Protein AF-A0A939FHC4-F1 (afdb_monomer)

Mean predicted aligned error: 3.58 Å

pLDDT: mean 92.99, std 4.32, range [67.19, 97.5]

Structure (mmCIF, N/CA/C/O backbone):
data_AF-A0A939FHC4-F1
#
_entry.id   AF-A0A939FHC4-F1
#
loop_
_atom_site.group_PDB
_atom_site.id
_atom_site.type_symbol
_atom_site.label_atom_id
_atom_site.label_alt_id
_atom_site.label_comp_id
_atom_site.label_asym_id
_atom_site.label_entity_id
_atom_site.label_seq_id
_atom_site.pdbx_PDB_ins_code
_atom_site.Cartn_x
_atom_site.Cartn_y
_atom_site.Cartn_z
_atom_site.occupancy
_atom_site.B_iso_or_equiv
_atom_site.auth_seq_id
_atom_site.auth_comp_id
_atom_site.auth_asym_id
_atom_site.auth_atom_id
_atom_site.pdbx_PDB_model_num
ATOM 1 N N . MET A 1 1 ? -11.035 0.985 20.821 1.00 67.19 1 MET A N 1
ATOM 2 C CA . MET A 1 1 ? -11.966 0.280 19.917 1.00 67.19 1 MET A CA 1
ATOM 3 C C . MET A 1 1 ? -12.121 1.150 18.682 1.00 67.19 1 MET A C 1
ATOM 5 O O . MET A 1 1 ? -12.559 2.282 18.836 1.00 67.19 1 MET A O 1
ATOM 9 N N . ILE A 1 2 ? -11.652 0.701 17.514 1.00 77.56 2 ILE A N 1
ATOM 10 C CA . ILE A 1 2 ? -11.908 1.420 16.254 1.00 77.56 2 ILE A CA 1
ATOM 11 C C . ILE A 1 2 ? -13.380 1.191 15.907 1.00 77.56 2 ILE A C 1
ATOM 13 O O . ILE A 1 2 ? -13.861 0.067 16.025 1.00 77.56 2 ILE A O 1
ATOM 17 N N . THR A 1 3 ? -14.104 2.253 15.565 1.00 92.12 3 THR A N 1
ATOM 18 C CA . THR A 1 3 ? -15.504 2.154 15.137 1.00 92.12 3 THR A CA 1
ATOM 19 C C . THR A 1 3 ? -15.571 1.750 13.667 1.00 92.12 3 THR A C 1
ATOM 21 O O . THR A 1 3 ? -14.666 2.071 12.897 1.00 92.12 3 THR A O 1
ATOM 24 N N . GLU A 1 4 ? -16.652 1.090 13.255 1.00 89.62 4 GLU A N 1
ATOM 25 C CA . GLU A 1 4 ? -16.874 0.725 11.845 1.00 89.62 4 GLU A CA 1
ATOM 26 C C . GLU A 1 4 ? -16.800 1.963 10.936 1.00 89.62 4 GLU A C 1
ATOM 28 O O . GLU A 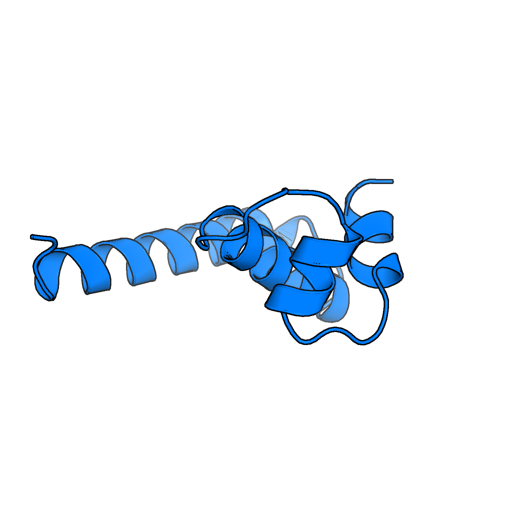1 4 ? -16.079 1.970 9.943 1.00 89.62 4 GLU A O 1
ATOM 33 N N . GLN A 1 5 ? -17.399 3.075 11.373 1.00 90.31 5 GLN A N 1
ATOM 34 C CA . GLN A 1 5 ? -17.343 4.360 10.673 1.00 90.31 5 GLN A CA 1
ATOM 35 C C . GLN A 1 5 ? -15.913 4.895 10.477 1.00 90.31 5 GLN A C 1
ATOM 37 O O . GLN A 1 5 ? -15.592 5.481 9.438 1.00 90.31 5 GLN A O 1
ATOM 42 N N . ALA A 1 6 ? -15.048 4.736 11.485 1.00 90.88 6 ALA A N 1
ATOM 43 C CA . ALA A 1 6 ? -13.654 5.150 11.386 1.00 90.88 6 ALA A CA 1
ATOM 44 C C . ALA A 1 6 ? -12.883 4.250 10.411 1.00 90.88 6 ALA A C 1
ATOM 46 O O . ALA A 1 6 ? -12.090 4.764 9.626 1.00 90.88 6 ALA A O 1
ATOM 47 N N . ALA A 1 7 ? -13.145 2.939 10.418 1.00 90.06 7 ALA A N 1
ATOM 48 C CA . ALA A 1 7 ? -12.533 1.999 9.483 1.00 90.06 7 ALA A CA 1
ATOM 49 C C . ALA A 1 7 ? -12.938 2.288 8.027 1.00 90.06 7 ALA A C 1
ATOM 51 O O . ALA A 1 7 ? -12.072 2.362 7.160 1.00 90.06 7 ALA A O 1
ATOM 52 N N . GLU A 1 8 ? -14.222 2.545 7.764 1.00 93.69 8 GLU A N 1
ATOM 53 C CA . GLU A 1 8 ? -14.706 2.928 6.429 1.00 93.69 8 GLU A CA 1
ATOM 54 C C . GLU A 1 8 ? -14.096 4.239 5.928 1.00 93.69 8 GLU A C 1
ATOM 56 O O . GLU A 1 8 ? -13.806 4.395 4.743 1.00 93.69 8 GLU A O 1
ATOM 61 N N . THR A 1 9 ? -13.926 5.210 6.826 1.00 95.31 9 THR A N 1
ATOM 62 C CA . THR A 1 9 ? -13.321 6.499 6.470 1.00 95.31 9 THR A CA 1
ATOM 63 C C . THR A 1 9 ? -11.859 6.308 6.090 1.00 95.31 9 THR A C 1
ATOM 65 O O . THR A 1 9 ? -11.439 6.790 5.043 1.00 95.31 9 THR A O 1
ATOM 68 N N . TRP A 1 10 ? -11.125 5.510 6.868 1.00 94.06 10 TRP A N 1
ATOM 69 C CA . TRP A 1 10 ? -9.752 5.129 6.549 1.00 94.06 10 TRP A CA 1
ATOM 70 C C . TRP A 1 10 ? -9.619 4.406 5.209 1.00 94.06 10 TRP A C 1
ATOM 72 O O . TRP A 1 10 ? -8.693 4.707 4.458 1.00 94.06 10 TRP A O 1
ATOM 82 N N . ASP A 1 11 ? -10.522 3.478 4.890 1.00 93.19 11 ASP A N 1
ATOM 83 C CA . ASP A 1 11 ? -10.470 2.745 3.621 1.00 93.19 11 ASP A CA 1
ATOM 84 C C . ASP A 1 11 ? -10.694 3.684 2.422 1.00 93.19 11 ASP A C 1
ATOM 86 O O . ASP A 1 11 ? -9.933 3.657 1.453 1.00 93.19 11 ASP A O 1
ATOM 90 N N . ARG A 1 12 ? -11.656 4.615 2.532 1.00 96.31 12 ARG A N 1
ATOM 91 C CA . ARG A 1 12 ? -11.882 5.659 1.516 1.00 96.31 12 ARG A CA 1
ATOM 92 C C . ARG A 1 12 ? -10.679 6.582 1.344 1.00 96.31 12 ARG A C 1
ATOM 94 O O . ARG A 1 12 ? -10.295 6.873 0.210 1.00 96.31 12 ARG A O 1
ATOM 101 N N . ASP A 1 13 ? -10.087 7.040 2.442 1.00 96.31 13 ASP A N 1
ATOM 102 C CA . ASP A 1 13 ? -8.923 7.930 2.403 1.00 96.31 13 ASP A CA 1
ATOM 103 C C . ASP A 1 13 ? -7.713 7.227 1.775 1.00 96.31 13 ASP A C 1
ATOM 105 O O . ASP A 1 13 ? -6.970 7.822 0.985 1.00 96.31 13 ASP A O 1
ATOM 109 N N . LEU A 1 14 ? -7.545 5.934 2.062 1.00 95.75 14 LEU A N 1
ATOM 110 C CA . LEU A 1 14 ? -6.494 5.113 1.476 1.00 95.75 14 LEU A CA 1
ATOM 111 C C . LEU A 1 14 ? -6.712 4.891 -0.031 1.00 95.75 14 LEU A C 1
ATOM 113 O O . LEU A 1 14 ? -5.767 5.004 -0.817 1.00 95.75 14 LEU A O 1
ATOM 117 N N . ASP A 1 15 ? -7.948 4.657 -0.470 1.00 96.38 15 ASP A N 1
ATOM 118 C CA . ASP A 1 15 ? -8.284 4.564 -1.896 1.00 96.38 15 ASP A CA 1
ATOM 119 C C . ASP A 1 15 ? -8.099 5.902 -2.634 1.00 96.38 15 ASP A C 1
ATOM 121 O O . ASP A 1 15 ? -7.621 5.932 -3.780 1.00 96.38 15 ASP A O 1
ATOM 125 N N . HIS A 1 16 ? -8.408 7.022 -1.976 1.00 97.50 16 HIS A N 1
ATOM 126 C CA . HIS A 1 16 ? -8.137 8.357 -2.505 1.00 97.50 16 HIS A CA 1
ATOM 127 C C . HIS A 1 16 ? -6.631 8.601 -2.661 1.00 97.50 16 HIS A C 1
ATOM 129 O O . HIS A 1 16 ? -6.186 9.079 -3.713 1.00 97.50 16 HIS A O 1
ATOM 135 N N . LEU A 1 17 ? -5.825 8.199 -1.673 1.00 96.00 17 LEU A N 1
ATOM 136 C CA . LEU A 1 17 ? -4.365 8.231 -1.768 1.00 96.00 17 LEU A CA 1
ATOM 137 C C . LEU A 1 17 ? -3.881 7.428 -2.981 1.00 96.00 17 LEU A C 1
ATOM 139 O O . LEU A 1 17 ? -3.140 7.961 -3.809 1.00 96.00 17 LEU A O 1
ATOM 143 N N . PHE A 1 18 ? -4.334 6.182 -3.139 1.00 96.62 18 PHE A N 1
ATOM 144 C CA . PHE A 1 18 ? -3.932 5.322 -4.257 1.00 96.62 18 PHE A CA 1
ATOM 145 C C . PHE A 1 18 ? -4.310 5.875 -5.624 1.00 96.62 18 PHE A C 1
ATOM 147 O O . PHE A 1 18 ? -3.584 5.663 -6.599 1.00 96.62 18 PHE A O 1
ATOM 154 N N . THR A 1 19 ? -5.445 6.558 -5.712 1.00 96.00 19 THR A N 1
ATOM 155 C CA . THR A 1 19 ? -5.873 7.237 -6.937 1.00 96.00 19 THR A CA 1
ATOM 156 C C . THR A 1 19 ? -4.976 8.438 -7.223 1.00 96.00 19 THR A C 1
ATOM 158 O O . THR A 1 19 ? -4.490 8.584 -8.344 1.00 96.00 19 THR A O 1
ATOM 161 N N . THR A 1 20 ? -4.672 9.229 -6.194 1.00 96.62 20 THR A N 1
ATOM 162 C CA . THR A 1 20 ? -3.828 10.426 -6.293 1.00 96.62 20 THR A CA 1
ATOM 163 C C . THR A 1 20 ? -2.426 10.086 -6.784 1.00 96.62 20 THR A C 1
ATOM 165 O O . THR A 1 20 ? -1.946 10.707 -7.726 1.00 96.62 20 THR A O 1
ATOM 168 N N . ILE A 1 21 ? -1.778 9.064 -6.219 1.00 95.19 21 ILE A N 1
ATOM 169 C CA . ILE A 1 21 ? -0.396 8.696 -6.581 1.00 95.19 21 ILE A CA 1
ATOM 170 C C . ILE A 1 21 ? -0.312 7.706 -7.750 1.00 95.19 21 ILE A C 1
ATOM 172 O O . ILE A 1 21 ? 0.767 7.459 -8.286 1.00 95.19 21 ILE A O 1
ATOM 176 N N . GLY A 1 22 ? -1.439 7.123 -8.171 1.00 94.19 22 GLY A N 1
ATOM 177 C CA . GLY A 1 22 ? -1.474 6.063 -9.182 1.00 94.19 22 GLY A CA 1
ATOM 178 C C . GLY A 1 22 ? -0.926 6.482 -10.550 1.00 94.19 22 GLY A C 1
ATOM 179 O O . GLY A 1 22 ? -0.418 5.638 -11.292 1.00 94.19 22 GLY A O 1
ATOM 180 N N . HIS A 1 23 ? -0.982 7.777 -10.871 1.00 94.50 23 HIS A N 1
ATOM 181 C CA . HIS A 1 23 ? -0.471 8.329 -12.126 1.00 94.50 23 HIS A CA 1
ATOM 182 C C . HIS A 1 23 ? 1.062 8.266 -12.245 1.00 94.50 23 HIS A C 1
ATOM 184 O O . HIS A 1 23 ? 1.571 8.242 -13.363 1.00 94.50 23 HIS A O 1
ATOM 190 N N . HIS A 1 24 ? 1.799 8.154 -11.131 1.00 94.56 24 HIS A N 1
ATOM 191 C CA . HIS A 1 24 ? 3.256 7.958 -11.150 1.00 94.56 24 HIS A CA 1
ATOM 192 C C . HIS A 1 24 ? 3.671 6.598 -11.727 1.00 94.56 24 HIS A C 1
ATOM 194 O O . HIS A 1 24 ? 4.815 6.403 -12.127 1.00 94.56 24 HIS A O 1
ATOM 200 N N . PHE A 1 25 ? 2.732 5.658 -11.818 1.00 93.88 25 PHE A N 1
ATOM 201 C CA . PHE A 1 25 ? 2.955 4.342 -12.389 1.00 93.88 25 PHE A CA 1
ATOM 202 C C . PHE A 1 25 ? 2.292 4.280 -13.766 1.00 93.88 25 PHE A C 1
ATOM 204 O O . PHE A 1 25 ? 1.068 4.329 -13.878 1.00 93.88 25 PHE A O 1
ATOM 211 N N . GLY A 1 26 ? 3.081 4.142 -14.833 1.00 91.69 26 GLY A N 1
ATOM 212 C CA . GLY A 1 26 ? 2.559 4.107 -16.209 1.00 91.69 26 GLY A CA 1
ATOM 213 C C . GLY A 1 26 ? 1.778 2.834 -16.568 1.00 91.69 26 GLY A C 1
ATOM 214 O O . GLY A 1 26 ? 1.033 2.824 -17.543 1.00 91.69 26 GLY A O 1
ATOM 215 N N . ARG A 1 27 ? 1.924 1.761 -15.782 1.00 94.31 27 ARG A N 1
ATOM 216 C CA . ARG A 1 27 ? 1.322 0.440 -16.035 1.00 94.31 27 ARG A CA 1
ATOM 217 C C . ARG A 1 27 ? 0.437 -0.010 -14.877 1.00 94.31 27 ARG A C 1
ATOM 219 O O . ARG A 1 27 ? 0.597 0.456 -13.750 1.00 94.31 27 ARG A O 1
ATOM 226 N N . VAL A 1 28 ? -0.489 -0.931 -15.144 1.00 93.94 28 VAL A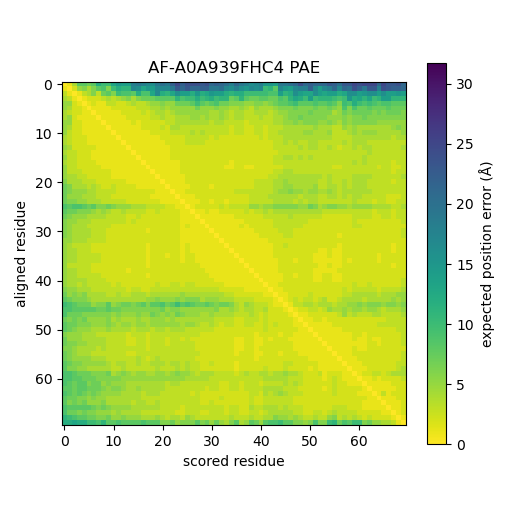 N 1
ATOM 227 C CA . VAL A 1 28 ? -1.431 -1.431 -14.129 1.00 93.94 28 VAL A CA 1
ATOM 228 C C . VAL A 1 28 ? -0.755 -2.354 -13.112 1.00 93.94 28 VAL A C 1
ATOM 230 O O . VAL A 1 28 ? -1.118 -2.334 -11.938 1.00 93.94 28 VAL A O 1
ATOM 233 N N . GLU A 1 29 ? 0.260 -3.117 -13.513 1.00 94.06 29 GLU A N 1
ATOM 234 C CA . GLU A 1 29 ? 0.934 -4.082 -12.641 1.00 94.06 29 GLU A CA 1
ATOM 235 C C . GLU A 1 29 ? 1.704 -3.388 -11.501 1.00 94.06 29 GLU A C 1
ATOM 237 O O . GLU A 1 29 ? 1.474 -3.750 -10.346 1.00 94.06 29 GLU A O 1
ATOM 242 N N . PRO A 1 30 ? 2.533 -2.348 -11.743 1.00 93.56 30 PRO A N 1
ATOM 243 C CA . PRO A 1 30 ? 3.170 -1.587 -10.666 1.00 93.56 30 PRO A CA 1
ATOM 244 C C . PRO A 1 30 ? 2.169 -0.837 -9.779 1.00 93.56 30 PRO A C 1
ATOM 246 O O . PRO A 1 30 ? 2.395 -0.727 -8.579 1.00 93.56 30 PRO A O 1
ATOM 249 N N . ARG A 1 31 ? 1.028 -0.383 -10.327 1.00 95.25 31 ARG A N 1
ATOM 250 C CA . ARG A 1 31 ? -0.049 0.224 -9.519 1.00 95.25 31 ARG A CA 1
ATOM 251 C C . ARG A 1 31 ? -0.625 -0.765 -8.515 1.00 95.25 31 ARG A C 1
ATOM 253 O O . ARG A 1 31 ? -0.837 -0.393 -7.367 1.00 95.25 31 ARG A O 1
ATOM 260 N N . ARG A 1 32 ? -0.888 -2.007 -8.935 1.00 94.44 32 ARG A N 1
ATOM 261 C CA . ARG A 1 32 ? -1.383 -3.062 -8.035 1.00 94.44 32 ARG A CA 1
ATOM 262 C C . ARG A 1 32 ? -0.361 -3.354 -6.940 1.00 94.44 32 ARG A C 1
ATOM 264 O O . ARG A 1 32 ? -0.690 -3.229 -5.770 1.00 94.44 32 ARG A O 1
ATOM 271 N N . ARG A 1 33 ? 0.900 -3.567 -7.324 1.00 95.19 33 ARG A N 1
ATOM 272 C CA . ARG A 1 33 ? 1.998 -3.826 -6.378 1.00 95.19 33 ARG A CA 1
ATOM 273 C C . ARG A 1 33 ? 2.222 -2.686 -5.387 1.00 95.19 33 ARG A C 1
ATOM 275 O O . ARG A 1 33 ? 2.492 -2.947 -4.224 1.00 95.19 33 ARG A O 1
ATOM 282 N N . MET A 1 34 ? 2.078 -1.431 -5.814 1.00 95.44 34 MET A N 1
ATOM 283 C CA . MET A 1 34 ? 2.117 -0.277 -4.912 1.00 95.44 34 MET A CA 1
ATOM 284 C C . MET A 1 34 ? 1.012 -0.353 -3.850 1.00 95.44 34 MET A C 1
ATOM 286 O O . MET A 1 34 ? 1.291 -0.157 -2.668 1.00 95.44 34 MET A O 1
ATOM 290 N N . ARG A 1 35 ? -0.228 -0.669 -4.250 1.00 95.81 35 ARG A N 1
ATOM 291 C CA . ARG A 1 35 ? -1.357 -0.799 -3.312 1.00 95.81 35 ARG A CA 1
ATOM 292 C C . ARG A 1 35 ? -1.121 -1.934 -2.324 1.00 95.81 35 ARG A C 1
ATOM 294 O O . ARG A 1 35 ? -1.301 -1.748 -1.122 1.00 95.81 35 ARG A O 1
ATOM 301 N N . ASP A 1 36 ? -0.676 -3.076 -2.837 1.00 95.44 36 ASP A N 1
ATOM 302 C CA . ASP A 1 36 ? -0.353 -4.266 -2.052 1.00 95.44 36 ASP A CA 1
ATOM 303 C C . ASP A 1 36 ? 0.762 -3.965 -1.037 1.00 95.44 36 ASP A C 1
ATOM 305 O O . ASP A 1 36 ? 0.635 -4.282 0.146 1.00 95.44 36 ASP A O 1
ATOM 309 N N . TYR A 1 37 ? 1.804 -3.247 -1.466 1.00 95.00 37 TYR A N 1
ATOM 310 C CA . TYR A 1 37 ? 2.904 -2.804 -0.611 1.00 95.00 37 TYR A CA 1
ATOM 311 C C . TYR A 1 37 ? 2.427 -1.917 0.545 1.00 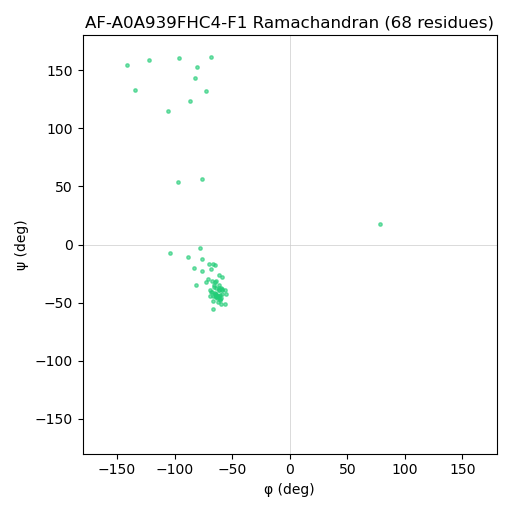95.00 37 TYR A C 1
ATOM 313 O O . TYR A 1 37 ? 2.741 -2.187 1.705 1.00 95.00 37 TYR A O 1
ATOM 321 N N . VAL A 1 38 ? 1.643 -0.874 0.254 1.00 95.00 38 VAL A N 1
ATOM 322 C CA . VAL A 1 38 ? 1.140 0.053 1.282 1.00 95.00 38 VAL A CA 1
ATOM 323 C C . VAL A 1 38 ? 0.195 -0.660 2.252 1.00 95.00 38 VAL A C 1
ATOM 325 O O . VAL A 1 38 ? 0.316 -0.479 3.463 1.00 95.00 38 VAL A O 1
ATOM 328 N N . ARG A 1 39 ? -0.700 -1.526 1.760 1.00 94.81 39 ARG A N 1
ATOM 329 C CA . ARG A 1 39 ? -1.583 -2.329 2.623 1.00 94.81 39 ARG A CA 1
ATOM 330 C C . ARG A 1 39 ? -0.783 -3.260 3.536 1.00 94.81 39 ARG A C 1
ATOM 332 O O . ARG A 1 39 ? -1.029 -3.289 4.740 1.00 94.81 39 ARG A O 1
ATOM 339 N N . ALA A 1 40 ? 0.234 -3.943 3.010 1.00 94.81 40 ALA A N 1
ATOM 340 C CA . ALA A 1 40 ? 1.112 -4.796 3.809 1.00 94.81 40 ALA A CA 1
ATOM 341 C C . ALA A 1 40 ? 1.937 -4.001 4.846 1.00 94.81 40 ALA A C 1
ATOM 343 O O . ALA A 1 40 ? 2.212 -4.494 5.948 1.00 94.81 40 ALA A O 1
ATOM 344 N N . LEU A 1 41 ? 2.312 -2.753 4.542 1.00 94.50 41 LEU A N 1
ATOM 345 C CA . LEU A 1 41 ? 2.965 -1.851 5.497 1.00 94.50 41 LEU A CA 1
ATOM 346 C C . LEU A 1 41 ? 2.047 -1.454 6.657 1.00 94.50 41 LEU A C 1
ATOM 348 O O . LEU A 1 41 ? 2.536 -1.353 7.782 1.00 94.50 41 LEU A O 1
ATOM 352 N N . LEU A 1 42 ? 0.746 -1.300 6.423 1.00 93.50 42 LEU A N 1
ATOM 353 C CA . LEU A 1 42 ? -0.234 -0.962 7.462 1.00 93.50 42 LEU A CA 1
ATOM 354 C C . LEU A 1 42 ? -0.727 -2.183 8.256 1.00 93.50 42 LEU A C 1
ATOM 356 O O . LEU A 1 42 ? -1.207 -2.044 9.377 1.00 93.50 42 LEU A O 1
ATOM 360 N N . ALA A 1 43 ? -0.575 -3.385 7.705 1.00 92.19 43 ALA A N 1
ATOM 361 C CA . ALA A 1 43 ? -0.973 -4.629 8.352 1.00 92.19 43 ALA A CA 1
ATOM 362 C C . ALA A 1 43 ? -0.116 -4.991 9.586 1.00 92.19 43 ALA A C 1
ATOM 364 O O . ALA A 1 43 ? 1.024 -4.534 9.708 1.00 92.19 43 ALA A O 1
ATOM 365 N N . PRO A 1 44 ? -0.581 -5.875 10.487 1.00 93.00 44 PRO A N 1
ATOM 366 C CA . PRO A 1 44 ? 0.181 -6.322 11.659 1.00 93.00 44 PRO A CA 1
ATOM 367 C C . PRO A 1 44 ? 1.278 -7.351 11.304 1.00 93.00 44 PRO A C 1
ATOM 369 O O . PRO A 1 44 ? 1.316 -8.462 11.824 1.00 93.00 44 PRO A O 1
ATOM 372 N N . VAL A 1 45 ? 2.188 -6.995 10.393 1.00 93.19 45 VAL A N 1
ATOM 373 C CA . VAL A 1 45 ? 3.334 -7.828 9.992 1.00 93.19 45 VAL A CA 1
ATOM 374 C C . VAL A 1 45 ? 4.508 -7.575 10.938 1.00 93.19 45 VAL A C 1
ATOM 376 O O . VAL A 1 45 ? 4.973 -6.443 11.054 1.00 93.19 45 VAL A O 1
ATOM 379 N N . ALA A 1 46 ? 5.017 -8.630 11.580 1.00 87.94 46 ALA A N 1
ATOM 380 C CA . ALA A 1 46 ? 6.039 -8.523 12.627 1.00 87.94 46 ALA A C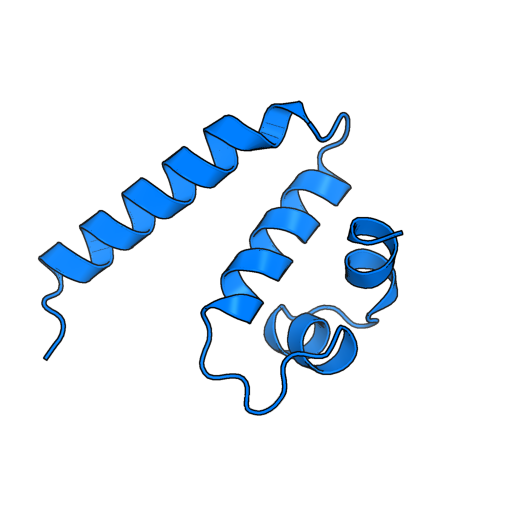A 1
ATOM 381 C C . ALA A 1 46 ? 7.347 -7.850 12.168 1.00 87.94 46 ALA A C 1
ATOM 383 O O . ALA A 1 46 ? 7.946 -7.084 12.918 1.00 87.94 46 ALA A O 1
ATOM 384 N N . ARG A 1 47 ? 7.798 -8.114 10.935 1.00 92.88 47 ARG A N 1
ATOM 385 C CA . ARG A 1 47 ? 8.972 -7.457 10.345 1.00 92.88 47 ARG A CA 1
ATOM 386 C C . ARG A 1 47 ? 8.662 -7.022 8.914 1.00 92.88 47 ARG A C 1
ATOM 388 O O . ARG A 1 47 ? 8.085 -7.755 8.122 1.00 92.88 47 ARG A O 1
ATOM 395 N N . LYS A 1 48 ? 9.011 -5.774 8.608 1.00 92.62 48 LYS A N 1
ATOM 396 C CA . LYS A 1 48 ? 8.604 -5.056 7.391 1.00 92.62 48 LYS A CA 1
ATOM 397 C C . LYS A 1 48 ? 9.681 -5.123 6.310 1.00 92.62 48 LYS A C 1
ATOM 399 O O . LYS A 1 48 ? 10.153 -4.097 5.837 1.00 92.62 48 LYS A O 1
ATOM 404 N N . ASN A 1 49 ? 10.123 -6.330 5.965 1.00 92.50 49 ASN A N 1
ATOM 405 C CA . ASN A 1 49 ? 11.003 -6.533 4.811 1.00 92.50 49 ASN A CA 1
ATOM 406 C C . ASN A 1 49 ? 10.183 -6.937 3.573 1.00 92.50 49 ASN A C 1
ATOM 408 O O . ASN A 1 49 ? 9.050 -7.399 3.699 1.00 92.50 49 ASN A O 1
ATOM 412 N N . SER A 1 50 ? 10.751 -6.783 2.374 1.00 90.31 50 SER A N 1
ATOM 413 C CA . SER A 1 50 ? 10.027 -7.053 1.123 1.00 90.31 50 SER A CA 1
ATOM 414 C C . SER A 1 50 ? 9.502 -8.487 1.018 1.00 90.31 50 SER A C 1
ATOM 416 O O . SER A 1 50 ? 8.479 -8.696 0.380 1.00 90.31 50 SER A O 1
ATOM 418 N N . TRP A 1 51 ? 10.158 -9.459 1.665 1.00 94.06 51 TRP A N 1
ATOM 419 C CA . TRP A 1 51 ? 9.684 -10.844 1.727 1.00 94.06 51 TRP A CA 1
ATOM 420 C C . TRP A 1 51 ? 8.387 -10.967 2.525 1.00 94.06 51 TRP A C 1
ATOM 422 O O . TRP A 1 51 ? 7.379 -11.426 2.004 1.00 94.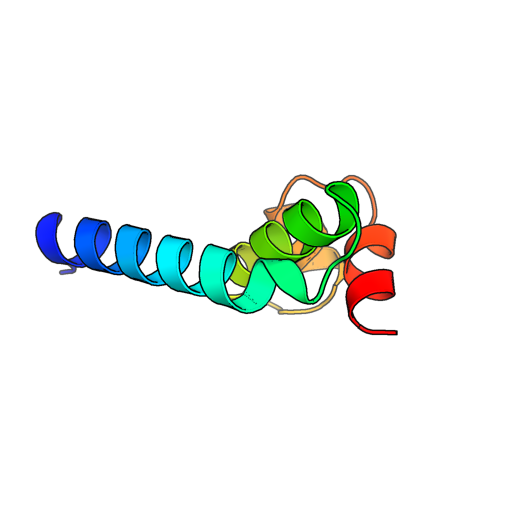06 51 TRP A O 1
ATOM 432 N N . GLN A 1 52 ? 8.381 -10.506 3.772 1.00 95.56 52 GLN A N 1
ATOM 433 C CA . GLN A 1 52 ? 7.224 -10.629 4.659 1.00 95.56 52 GLN A CA 1
ATOM 434 C C . GLN A 1 52 ? 6.049 -9.772 4.194 1.00 95.56 52 GLN A C 1
ATOM 436 O O . GLN A 1 52 ? 4.896 -10.145 4.386 1.00 95.56 52 GLN A O 1
ATOM 441 N N . LEU A 1 53 ? 6.332 -8.630 3.564 1.00 96.00 53 LEU A N 1
ATOM 442 C CA . LEU A 1 53 ? 5.300 -7.811 2.936 1.00 96.00 53 LEU A CA 1
ATOM 443 C C . LEU A 1 53 ? 4.694 -8.514 1.715 1.00 96.00 53 LEU A C 1
ATOM 445 O O . LEU A 1 53 ? 3.478 -8.490 1.557 1.00 96.00 53 LEU A O 1
ATOM 449 N N . ALA A 1 54 ? 5.516 -9.169 0.889 1.00 94.75 54 ALA A N 1
ATOM 450 C CA . ALA A 1 54 ? 5.048 -9.940 -0.261 1.00 94.75 54 ALA A CA 1
ATOM 451 C C . ALA A 1 54 ? 4.201 -11.140 0.165 1.00 94.75 54 ALA A C 1
ATOM 453 O O . ALA A 1 54 ? 3.123 -11.345 -0.384 1.00 94.75 54 ALA A O 1
ATOM 454 N N . GLU A 1 55 ? 4.649 -11.868 1.184 1.00 95.12 55 GLU A N 1
ATOM 455 C CA . GLU A 1 55 ? 3.915 -12.988 1.767 1.00 95.12 55 GLU A CA 1
ATOM 456 C C . GLU A 1 55 ? 2.559 -12.533 2.322 1.00 95.12 55 GLU A C 1
ATOM 458 O O . GLU A 1 55 ? 1.530 -13.119 1.992 1.00 95.12 55 GLU A O 1
ATOM 463 N N . HIS A 1 56 ? 2.531 -11.433 3.083 1.00 95.19 56 HIS A N 1
ATOM 464 C CA . HIS A 1 56 ? 1.281 -10.866 3.592 1.00 95.19 56 HIS A CA 1
ATOM 465 C C . HIS A 1 56 ? 0.331 -10.423 2.467 1.00 95.19 56 HIS A C 1
ATOM 467 O O . HIS A 1 56 ? -0.881 -10.590 2.580 1.00 95.19 56 HIS A O 1
ATOM 473 N N . ALA A 1 57 ? 0.872 -9.875 1.379 1.00 94.25 57 ALA A 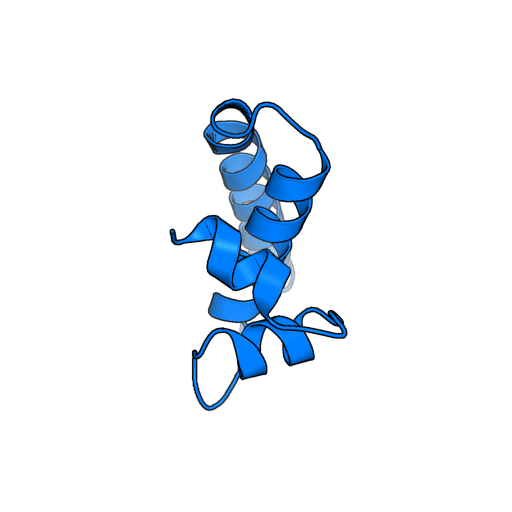N 1
ATOM 474 C CA . ALA A 1 57 ? 0.111 -9.464 0.202 1.00 94.25 57 ALA A CA 1
ATOM 475 C C . ALA A 1 57 ? -0.305 -10.632 -0.721 1.00 94.25 57 ALA A C 1
ATOM 477 O O . ALA A 1 57 ? -0.992 -10.406 -1.716 1.00 94.25 57 ALA A O 1
ATOM 478 N N . GLY A 1 58 ? 0.097 -11.875 -0.423 1.00 94.62 58 GLY A N 1
ATOM 479 C CA . GLY A 1 58 ? -0.231 -13.054 -1.232 1.00 94.62 58 GLY A CA 1
ATOM 480 C C . GLY A 1 58 ? 0.611 -13.215 -2.503 1.00 94.62 58 GLY A C 1
ATOM 481 O O . GLY A 1 58 ? 0.228 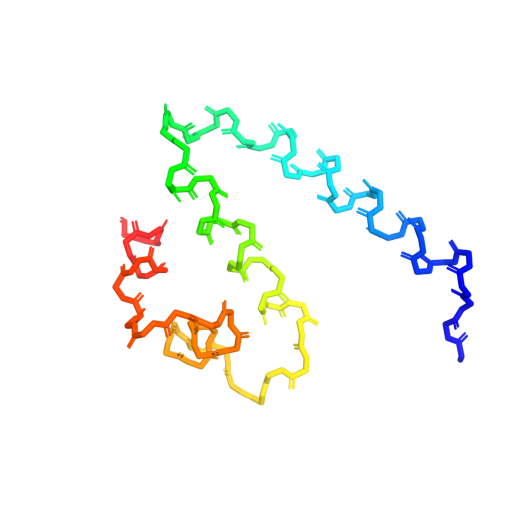-13.956 -3.410 1.00 94.62 58 GLY A O 1
ATOM 482 N N . HIS A 1 59 ? 1.755 -12.538 -2.602 1.00 94.25 59 HIS A N 1
ATOM 483 C CA . HIS A 1 59 ? 2.704 -12.732 -3.696 1.00 94.25 59 HIS A CA 1
ATOM 484 C C . HIS A 1 59 ? 3.613 -13.940 -3.437 1.00 94.25 59 HIS A C 1
ATOM 486 O O . HIS A 1 59 ? 4.064 -14.173 -2.320 1.00 94.25 59 HIS A O 1
ATOM 492 N N . SER A 1 60 ? 3.946 -14.679 -4.499 1.00 92.00 60 SER A N 1
ATOM 493 C CA . SER A 1 60 ? 4.844 -15.840 -4.414 1.00 92.00 60 SER A CA 1
ATOM 494 C C . SER A 1 60 ? 6.324 -15.471 -4.269 1.00 92.00 60 SER A C 1
ATOM 496 O O . SER A 1 60 ? 7.109 -16.296 -3.811 1.00 92.00 60 SER A O 1
ATOM 498 N N . THR A 1 61 ? 6.720 -14.262 -4.681 1.00 92.50 61 THR A N 1
ATOM 499 C CA . T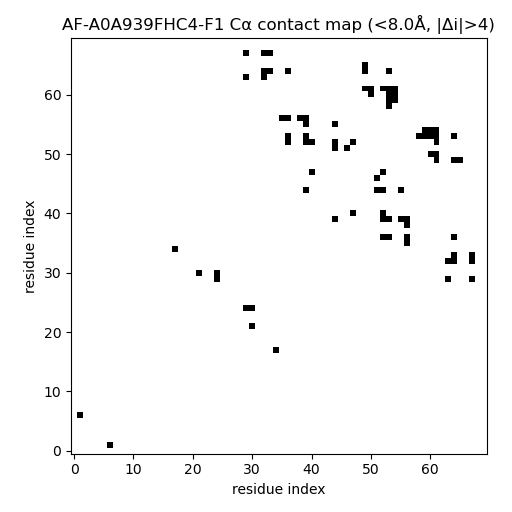HR A 1 61 ? 8.103 -13.771 -4.587 1.00 92.50 61 THR A CA 1
ATOM 500 C C . THR A 1 61 ? 8.131 -12.288 -4.195 1.00 92.50 61 THR A C 1
ATOM 502 O O . THR A 1 61 ? 7.168 -11.559 -4.463 1.00 92.50 61 THR A O 1
ATOM 505 N N . PRO A 1 62 ? 9.223 -11.802 -3.571 1.00 93.75 62 PRO A N 1
ATOM 506 C CA . PRO A 1 62 ? 9.365 -10.393 -3.208 1.00 93.75 62 PRO A CA 1
ATOM 507 C C . PRO A 1 62 ? 9.711 -9.482 -4.391 1.00 93.75 62 PRO A C 1
ATOM 509 O O . PRO A 1 62 ? 9.621 -8.264 -4.246 1.00 93.75 62 PRO A O 1
ATOM 512 N N . ASP A 1 63 ? 10.102 -10.039 -5.541 1.00 93.50 63 ASP A N 1
ATOM 513 C CA . ASP A 1 63 ? 10.706 -9.301 -6.660 1.00 93.50 63 ASP A CA 1
ATOM 514 C C . ASP A 1 63 ? 9.812 -8.161 -7.150 1.00 93.50 63 ASP A C 1
ATOM 516 O O . ASP A 1 63 ? 10.279 -7.063 -7.441 1.00 93.50 63 ASP A O 1
ATOM 520 N N . GLY A 1 64 ? 8.498 -8.399 -7.187 1.00 90.19 64 GLY A N 1
ATOM 521 C CA . GLY A 1 64 ? 7.526 -7.386 -7.582 1.00 90.19 64 GLY A CA 1
ATOM 522 C C . GLY A 1 64 ? 7.531 -6.162 -6.663 1.00 90.19 64 GLY A C 1
ATOM 523 O O . GLY A 1 64 ? 7.411 -5.041 -7.156 1.00 90.19 64 GLY A O 1
ATOM 524 N N . LEU A 1 65 ? 7.685 -6.371 -5.353 1.00 92.62 65 LEU A N 1
ATOM 525 C CA . LEU A 1 65 ? 7.749 -5.294 -4.364 1.00 92.62 65 LEU A CA 1
ATOM 526 C C . LEU A 1 65 ? 9.146 -4.672 -4.298 1.00 92.62 65 LEU A C 1
ATOM 528 O O . LEU A 1 65 ? 9.267 -3.469 -4.112 1.00 92.62 65 LEU A O 1
ATOM 532 N N . GLN A 1 66 ? 10.204 -5.461 -4.482 1.00 92.81 66 GLN A N 1
ATOM 533 C CA . GLN A 1 66 ? 11.574 -4.947 -4.544 1.00 92.81 66 GLN A CA 1
ATOM 534 C C . GLN A 1 66 ? 11.779 -4.034 -5.754 1.00 92.81 66 GLN A C 1
ATOM 536 O O . GLN A 1 66 ? 12.345 -2.958 -5.608 1.00 92.81 66 GLN A O 1
ATOM 541 N N . HIS A 1 67 ? 11.244 -4.411 -6.916 1.00 91.06 67 HIS A N 1
ATOM 542 C CA . HIS A 1 67 ? 11.299 -3.595 -8.129 1.00 91.06 67 HIS A CA 1
ATOM 543 C C . HIS A 1 67 ? 10.515 -2.276 -8.016 1.00 91.06 67 HIS A C 1
ATOM 545 O O . HIS A 1 67 ? 10.718 -1.365 -8.807 1.00 91.06 67 HIS A O 1
ATOM 551 N N . LEU A 1 68 ? 9.609 -2.156 -7.040 1.00 89.19 68 LEU A N 1
ATOM 552 C CA . LEU A 1 68 ? 8.948 -0.887 -6.732 1.00 89.19 68 LEU A CA 1
ATOM 553 C C . LEU A 1 68 ? 9.914 0.121 -6.080 1.00 89.19 68 LEU A C 1
ATOM 555 O O . LEU A 1 68 ? 9.699 1.324 -6.184 1.00 89.19 68 LEU A O 1
ATOM 559 N N . LEU A 1 69 ? 10.916 -0.378 -5.351 1.00 87.38 69 LEU A N 1
ATOM 560 C CA . LEU A 1 69 ? 11.814 0.408 -4.498 1.00 87.38 69 LEU A CA 1
ATOM 561 C C . LEU A 1 69 ? 13.202 0.628 -5.115 1.00 87.38 69 LEU A C 1
ATOM 563 O O . LEU A 1 69 ? 14.016 1.333 -4.521 1.00 87.38 69 LEU A O 1
ATOM 567 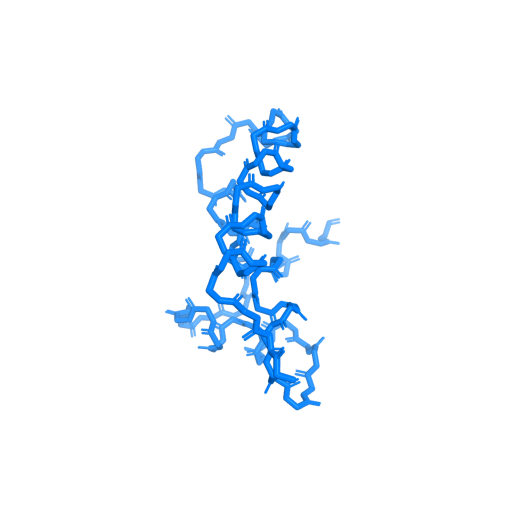N N . SER A 1 70 ? 13.478 -0.017 -6.249 1.00 85.25 70 SER A N 1
ATOM 568 C CA . SER A 1 70 ? 14.705 0.142 -7.035 1.00 85.25 70 SER A CA 1
ATOM 569 C C . SER A 1 70 ? 14.647 1.389 -7.901 1.00 85.25 70 SER A C 1
ATOM 571 O O . SER A 1 70 ? 15.645 2.137 -7.909 1.00 85.25 70 SER A O 1
#

Solvent-accessible surface area (backbone atoms only — not comparable to full-atom values): 4165 Å² total; per-residue (Å²): 131,87,48,70,70,57,52,55,50,50,52,52,53,50,52,51,48,51,59,70,56,36,74,83,38,94,48,69,68,61,38,50,42,51,53,40,50,55,52,29,69,73,43,98,56,94,57,91,45,53,55,54,31,21,53,71,55,70,42,94,56,31,62,69,54,47,66,72,75,110

Foldseek 3Di:
DQDPVNVVVVVVVLVVVLVVCVVVDPDPLLSLLVSLLVVLVVDPQPDNDLQSSCVVSVHPDSVSVVVNVD

Sequence (70 aa):
MITEQAAETWDRDLDHLFTTIGHHFGRVEPRRRMRDYVRALLAPVARKNSWQLAEHAGHSTPDGLQHLLS

Secondary structure (DSSP, 8-state):
---HHHHHHHHHHHHHHHHHHGGG-SSHHHHHHHHHHHHHHHS--SS-SHHHHHHHTT-S-SHHHHHHH-

Organism: NCBI:txid163361

Radius of gyration: 13.09 Å; Cα contacts (8 Å, |Δi|>4): 44; chains: 1; bounding box: 32×26×36 Å